Protein AF-A0A4P2R5G2-F1 (afdb_monomer)

Organism: Sorangium cellulosum (NCBI:txid56)

Solvent-accessible 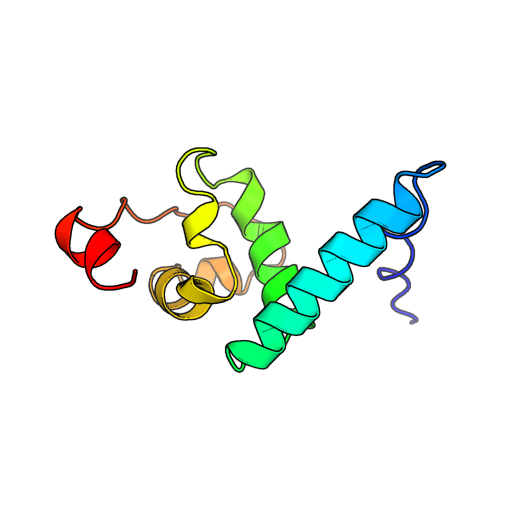surface area (backbone atoms only — not comparable to full-atom values): 6337 Å² total; per-residue (Å²): 134,86,85,81,74,78,60,76,82,75,70,79,59,84,76,48,52,61,55,52,49,51,50,49,51,52,50,44,52,41,14,55,77,57,75,42,60,51,67,63,50,48,56,52,46,67,66,47,52,85,69,51,60,78,97,51,52,70,49,66,35,54,88,36,27,70,67,45,60,72,60,43,58,69,73,59,67,70,46,98,71,75,78,71,75,75,66,79,82,75,56,75,64,76,63,56,80,73,118

InterPro domains:
  IPR039552 Transposase IS66, C-terminal [PF13817] (26-62)

Foldseek 3Di:
DDDPPPVPVQDDDDPVNVVVVVVLVVQVVLLVVLVHDSVVLVLQCVQCVVVDDPVCCVCSRNLNPVVQVVPWDPVCSPDSHDDTDHDDDDPPVVVPVRD

Radius of gyration: 15.11 Å; Cα contacts (8 Å, |Δi|>4): 54; chains: 1; bounding box: 32×30×49 Å

pLDDT: mean 81.28, std 18.64, range [35.38, 96.19]

Sequence (99 aa):
MENNASEAWLFFGSDDHASAAANLFSLVASCKLHHLDPEAYLADVIRVMPYWPRGRYLELAPRYWARTRARLVAEEMKLPLGPITVPPPLPAEEQRATS

Secondary structure (DSSP, 8-state):
-----SSTTS-S-TTHHHHHHHHHHHHHHHHHHTT--HHHHHHHHHHHGGGS-GGGGGGGSHHHHHHHHTTS-HHHHHSSS----PPPPPPHHHHHTT-

Structure (mmCIF, N/CA/C/O backbone):
data_AF-A0A4P2R5G2-F1
#
_entry.id   AF-A0A4P2R5G2-F1
#
loop_
_atom_site.group_PDB
_atom_site.id
_atom_site.type_symbol
_atom_site.label_atom_id
_atom_site.label_alt_id
_atom_site.label_comp_id
_atom_site.label_asym_id
_atom_site.label_entity_id
_atom_site.label_seq_id
_atom_site.pdbx_PDB_ins_code
_atom_site.Cartn_x
_atom_site.Cartn_y
_atom_site.Cartn_z
_atom_site.occupancy
_atom_site.B_iso_or_equiv
_atom_site.auth_seq_id
_atom_site.auth_comp_id
_atom_site.auth_asym_id
_atom_site.auth_atom_id
_atom_site.pdbx_PDB_model_num
ATOM 1 N N . MET A 1 1 ? -5.752 -2.042 -28.660 1.00 36.25 1 MET A N 1
ATOM 2 C CA . MET A 1 1 ? -5.874 -0.645 -28.206 1.00 36.25 1 MET A CA 1
ATOM 3 C C . MET A 1 1 ? -4.955 -0.514 -27.015 1.00 36.25 1 MET A C 1
ATOM 5 O O . MET A 1 1 ? -5.174 -1.192 -26.023 1.00 36.25 1 MET A O 1
ATOM 9 N N . GLU A 1 2 ? -3.852 0.193 -27.232 1.00 39.38 2 GLU A N 1
ATOM 10 C CA . GLU A 1 2 ? -2.716 0.366 -26.326 1.00 39.38 2 GLU A CA 1
ATOM 11 C C . GLU A 1 2 ? -3.115 0.967 -24.972 1.00 39.38 2 GLU A C 1
ATOM 13 O O . GLU A 1 2 ? -3.833 1.964 -24.901 1.00 39.38 2 GLU A O 1
ATOM 18 N N . ASN A 1 3 ? -2.621 0.347 -23.899 1.00 41.75 3 ASN A N 1
ATOM 19 C CA . ASN A 1 3 ? -2.732 0.839 -22.531 1.00 41.75 3 ASN A CA 1
ATOM 20 C C . ASN A 1 3 ? -1.566 1.798 -22.247 1.00 41.75 3 ASN A C 1
ATOM 22 O O . ASN A 1 3 ? -0.518 1.368 -21.776 1.00 41.75 3 ASN A O 1
ATOM 26 N N . ASN A 1 4 ? -1.757 3.098 -22.482 1.00 41.62 4 ASN A N 1
ATOM 27 C CA . ASN A 1 4 ? -0.749 4.131 -22.190 1.00 41.62 4 ASN A CA 1
ATOM 28 C C . ASN A 1 4 ? -0.995 4.809 -20.828 1.00 41.62 4 ASN A C 1
ATOM 30 O O . ASN A 1 4 ? -0.969 6.032 -20.718 1.00 41.62 4 ASN A O 1
ATOM 34 N N . ALA A 1 5 ? -1.266 4.025 -19.780 1.00 44.78 5 ALA A N 1
ATOM 35 C CA . ALA A 1 5 ? -1.518 4.552 -18.430 1.00 44.78 5 ALA A CA 1
ATOM 36 C C . ALA A 1 5 ? -0.273 4.564 -17.514 1.00 44.78 5 ALA A C 1
ATOM 38 O O . ALA A 1 5 ? -0.335 5.096 -16.407 1.00 44.78 5 ALA A O 1
ATOM 39 N N . SER A 1 6 ? 0.862 4.015 -17.960 1.00 50.47 6 SER A N 1
ATOM 40 C CA . SER A 1 6 ? 2.112 3.926 -17.184 1.00 50.47 6 SER A CA 1
ATOM 41 C C . SER A 1 6 ? 2.968 5.199 -17.216 1.00 50.47 6 SER A C 1
ATOM 43 O O . SER A 1 6 ? 3.842 5.373 -16.374 1.00 50.47 6 SER A O 1
ATOM 45 N N . GLU A 1 7 ? 2.707 6.105 -18.157 1.00 42.84 7 GLU A N 1
ATOM 46 C CA . GLU A 1 7 ? 3.566 7.269 -18.424 1.00 42.84 7 GLU A CA 1
ATOM 47 C C . GLU A 1 7 ? 3.200 8.493 -17.563 1.00 42.84 7 GLU A C 1
ATOM 49 O O . GLU A 1 7 ? 4.032 9.364 -17.317 1.00 42.84 7 GLU A O 1
ATOM 54 N N . ALA A 1 8 ? 1.961 8.565 -17.059 1.00 42.94 8 ALA A N 1
ATOM 55 C CA . ALA A 1 8 ? 1.451 9.759 -16.377 1.00 42.94 8 ALA A CA 1
ATOM 56 C C . ALA A 1 8 ? 2.116 10.027 -15.013 1.00 42.94 8 ALA A C 1
ATOM 58 O O . ALA A 1 8 ? 2.175 11.171 -14.568 1.00 42.94 8 ALA A O 1
ATOM 59 N N . TRP A 1 9 ? 2.638 8.989 -14.354 1.00 47.69 9 TRP A N 1
ATOM 60 C CA . TRP A 1 9 ? 3.248 9.094 -13.023 1.00 47.69 9 TRP A CA 1
ATOM 61 C C . TRP A 1 9 ? 4.727 9.494 -13.072 1.00 47.69 9 TRP A C 1
ATOM 63 O O . TRP A 1 9 ? 5.283 9.894 -12.052 1.00 47.69 9 TRP A O 1
ATOM 73 N N . LEU A 1 10 ? 5.366 9.396 -14.244 1.00 52.97 10 LEU A N 1
ATOM 74 C CA . LEU A 1 10 ? 6.803 9.623 -14.410 1.00 52.97 10 LEU A CA 1
ATOM 75 C C . LEU A 1 10 ? 7.168 11.086 -14.722 1.00 52.97 10 LEU A C 1
ATOM 77 O O . LEU A 1 10 ? 8.350 11.414 -14.732 1.00 52.97 10 LEU A O 1
ATOM 81 N N . PHE A 1 11 ? 6.185 11.953 -15.005 1.00 43.91 11 PHE A N 1
ATOM 82 C CA . PHE A 1 11 ? 6.418 13.197 -15.756 1.00 43.91 11 PHE A CA 1
ATOM 83 C C . PHE A 1 11 ? 6.250 14.523 -14.988 1.00 43.91 11 PHE A C 1
ATOM 85 O O . PHE A 1 11 ? 6.245 15.584 -15.615 1.00 43.91 11 PHE A O 1
ATOM 92 N N . PHE A 1 12 ? 6.123 14.525 -13.656 1.00 41.44 12 PHE A N 1
ATOM 93 C CA . PHE A 1 12 ? 5.915 15.771 -12.898 1.00 41.44 12 PHE A CA 1
ATOM 94 C C . PHE A 1 12 ? 7.146 16.221 -12.072 1.00 41.44 12 PHE A C 1
ATOM 96 O O . PHE A 1 12 ? 7.226 15.942 -10.884 1.00 41.44 12 PHE A O 1
ATOM 103 N N . GLY A 1 13 ? 8.045 16.995 -12.707 1.00 35.38 13 GLY A N 1
ATOM 104 C CA . GLY A 1 13 ? 8.880 18.064 -12.102 1.00 35.38 13 GLY A CA 1
ATOM 105 C C . GLY A 1 13 ? 10.244 17.735 -11.441 1.00 35.38 13 GLY A C 1
ATOM 106 O O . GLY A 1 13 ? 10.324 16.963 -10.507 1.00 35.38 13 GLY A O 1
ATOM 107 N N . SER A 1 14 ? 11.327 18.354 -11.949 1.00 49.47 14 SER A N 1
ATOM 108 C CA . SER A 1 14 ? 12.715 18.553 -11.433 1.00 49.47 14 SER A CA 1
ATOM 109 C C . SER A 1 14 ? 13.117 18.046 -10.023 1.00 49.47 14 SER A C 1
ATOM 111 O O . SER A 1 14 ? 12.452 18.395 -9.062 1.00 49.47 14 SER A O 1
ATOM 113 N N . ASP A 1 15 ? 14.274 17.358 -9.895 1.00 56.62 15 ASP A N 1
ATOM 114 C CA . ASP A 1 15 ? 14.913 16.759 -8.678 1.00 56.62 15 ASP A CA 1
ATOM 115 C C . ASP A 1 15 ? 14.050 15.781 -7.850 1.00 56.62 15 ASP A C 1
ATOM 117 O O . ASP A 1 15 ? 14.516 14.713 -7.435 1.00 56.62 15 ASP A O 1
ATOM 121 N N . ASP A 1 16 ? 12.760 16.067 -7.718 1.00 59.00 16 ASP A N 1
ATOM 122 C CA . ASP A 1 16 ? 11.735 15.175 -7.198 1.00 59.00 16 ASP A CA 1
ATOM 123 C C . ASP A 1 16 ? 11.635 13.888 -8.018 1.00 59.00 16 ASP A C 1
ATOM 125 O O . ASP A 1 16 ? 11.352 12.846 -7.442 1.00 59.00 16 ASP A O 1
ATOM 129 N N . HIS A 1 17 ? 11.952 13.886 -9.318 1.00 64.12 17 HIS A N 1
ATOM 130 C CA . HIS A 1 17 ? 11.957 12.652 -10.118 1.00 64.12 17 HIS A CA 1
ATOM 131 C C . HIS A 1 17 ? 12.931 11.597 -9.586 1.00 64.12 17 HIS A C 1
ATOM 133 O O . HIS A 1 17 ? 12.589 10.417 -9.553 1.00 64.12 17 HIS A O 1
ATOM 139 N N . ALA A 1 18 ? 14.136 11.997 -9.161 1.00 71.12 18 ALA A N 1
ATOM 140 C CA . ALA A 1 18 ? 15.123 11.055 -8.640 1.00 71.12 18 ALA A CA 1
ATOM 141 C C . ALA A 1 18 ? 14.670 10.497 -7.285 1.00 71.12 18 ALA A C 1
ATOM 143 O O . ALA A 1 18 ? 14.752 9.292 -7.051 1.00 71.12 18 ALA A O 1
ATOM 144 N N . SER A 1 19 ? 14.118 11.359 -6.428 1.00 77.12 19 SER A N 1
ATOM 145 C CA . SER A 1 19 ? 13.581 10.977 -5.119 1.00 77.12 19 SER A CA 1
ATOM 146 C C . SER A 1 19 ? 12.318 10.119 -5.239 1.00 77.12 19 SER A C 1
ATOM 148 O O . SER A 1 19 ? 12.196 9.096 -4.571 1.00 77.12 19 SER A O 1
ATOM 150 N N . ALA A 1 20 ? 11.392 10.476 -6.127 1.00 76.31 20 ALA A N 1
ATOM 151 C CA . ALA A 1 20 ? 10.179 9.722 -6.417 1.00 76.31 20 ALA A CA 1
ATOM 152 C C . ALA A 1 20 ? 10.507 8.362 -7.040 1.00 76.31 20 ALA A C 1
ATOM 154 O O . ALA A 1 20 ? 9.959 7.348 -6.606 1.00 76.31 20 ALA A O 1
ATOM 155 N N . ALA A 1 21 ? 11.453 8.313 -7.982 1.00 80.31 21 ALA A N 1
ATOM 156 C CA . ALA A 1 21 ? 11.952 7.060 -8.530 1.00 80.31 21 ALA A CA 1
ATOM 157 C C . ALA A 1 21 ? 12.614 6.207 -7.440 1.00 80.31 21 ALA A C 1
ATOM 159 O O . ALA A 1 21 ? 12.287 5.032 -7.318 1.00 80.31 21 ALA A O 1
ATOM 160 N N . ALA A 1 22 ? 13.477 6.779 -6.594 1.00 85.44 22 ALA A N 1
ATOM 161 C CA . ALA A 1 22 ? 14.107 6.062 -5.484 1.00 85.44 22 ALA A CA 1
ATOM 162 C C . ALA A 1 22 ? 13.080 5.524 -4.474 1.00 85.44 22 ALA A C 1
ATOM 164 O O . ALA A 1 22 ? 13.201 4.385 -4.015 1.00 85.44 22 ALA A O 1
ATOM 165 N N . ASN A 1 23 ? 12.035 6.296 -4.171 1.00 84.56 23 ASN A N 1
ATOM 166 C CA . ASN A 1 23 ? 10.927 5.869 -3.319 1.00 84.56 23 ASN A CA 1
ATOM 167 C C . ASN A 1 23 ? 10.138 4.723 -3.961 1.00 84.56 23 ASN A C 1
ATOM 169 O O . ASN A 1 23 ? 9.843 3.730 -3.295 1.00 84.56 23 ASN A O 1
ATOM 173 N N . LEU A 1 24 ? 9.845 4.817 -5.260 1.00 86.25 24 LEU A N 1
ATOM 174 C CA . LEU A 1 24 ? 9.162 3.764 -6.005 1.00 86.25 24 LEU A CA 1
ATOM 175 C C . LEU A 1 24 ? 10.009 2.489 -6.073 1.00 86.25 24 LEU A C 1
ATOM 177 O O . LEU A 1 24 ? 9.505 1.407 -5.788 1.00 86.25 24 LEU A O 1
ATOM 181 N N . PHE A 1 25 ? 11.304 2.598 -6.370 1.00 88.44 25 PHE A N 1
ATOM 182 C CA . PHE A 1 25 ? 12.222 1.460 -6.358 1.00 88.44 25 PHE A CA 1
ATOM 183 C C . PHE A 1 25 ? 12.317 0.826 -4.972 1.00 88.44 25 PHE A C 1
ATOM 185 O O . PHE A 1 25 ? 12.306 -0.400 -4.861 1.00 88.44 25 PHE A O 1
ATOM 192 N N . SER A 1 26 ? 12.339 1.639 -3.915 1.00 90.62 26 SER A N 1
ATOM 193 C CA . SER A 1 26 ? 12.327 1.161 -2.529 1.00 90.62 26 SER A CA 1
ATOM 194 C C . SER A 1 26 ? 11.025 0.423 -2.192 1.00 90.62 26 SER A C 1
ATOM 196 O O . SER A 1 26 ? 11.058 -0.629 -1.548 1.00 90.62 26 SER A O 1
ATOM 198 N N . LEU A 1 27 ? 9.877 0.912 -2.674 1.00 90.94 27 LEU A N 1
ATOM 199 C CA . LEU A 1 27 ? 8.582 0.236 -2.546 1.00 90.94 27 LEU A CA 1
ATOM 200 C C . LEU A 1 27 ? 8.546 -1.081 -3.324 1.00 90.94 27 LEU A C 1
ATOM 202 O O . LEU A 1 27 ? 8.119 -2.091 -2.772 1.00 90.94 27 LEU A O 1
ATOM 206 N N . VAL A 1 28 ? 9.034 -1.105 -4.565 1.00 92.06 28 VAL A N 1
ATOM 207 C CA . VAL A 1 28 ? 9.122 -2.323 -5.386 1.00 92.06 28 VAL A CA 1
ATOM 208 C C . VAL A 1 28 ? 10.040 -3.355 -4.729 1.00 92.06 28 VAL A C 1
ATOM 210 O O . VAL A 1 28 ? 9.686 -4.531 -4.649 1.00 92.06 28 VAL A O 1
ATOM 213 N N . ALA A 1 29 ? 11.198 -2.934 -4.216 1.00 92.88 29 ALA A N 1
ATOM 214 C CA . ALA A 1 29 ? 12.101 -3.804 -3.468 1.00 92.88 29 ALA A CA 1
ATOM 215 C C . ALA A 1 29 ? 11.426 -4.361 -2.204 1.00 92.88 29 ALA A C 1
ATOM 217 O O . ALA A 1 29 ? 11.513 -5.559 -1.938 1.00 92.88 29 ALA A O 1
ATOM 218 N N . SER A 1 30 ? 10.681 -3.523 -1.478 1.00 93.06 30 SER A N 1
ATOM 219 C CA . SER A 1 30 ? 9.898 -3.943 -0.311 1.00 93.06 30 SER A CA 1
ATOM 220 C C . SER A 1 30 ? 8.789 -4.934 -0.685 1.00 93.06 30 SER A C 1
ATOM 222 O O . SER A 1 30 ? 8.591 -5.920 0.017 1.00 93.06 30 SER A O 1
ATOM 224 N N . CYS A 1 31 ? 8.099 -4.737 -1.813 1.00 94.81 31 CYS A N 1
ATOM 225 C CA . CYS A 1 31 ? 7.104 -5.688 -2.322 1.00 94.81 31 CYS A CA 1
ATOM 226 C C . CYS A 1 31 ? 7.737 -7.055 -2.584 1.00 94.81 31 CYS A C 1
ATOM 228 O O . CYS A 1 31 ? 7.231 -8.066 -2.104 1.00 94.81 31 CYS A O 1
ATOM 230 N N . LYS A 1 32 ? 8.890 -7.080 -3.263 1.00 92.56 32 LYS A N 1
ATOM 231 C CA . LYS A 1 32 ? 9.637 -8.317 -3.534 1.00 92.56 32 LYS A CA 1
ATOM 232 C C . LYS A 1 32 ? 10.069 -9.022 -2.249 1.00 92.56 32 LYS A C 1
ATOM 234 O O . LYS A 1 32 ? 9.918 -10.236 -2.154 1.00 92.56 32 LYS A O 1
ATOM 239 N N . LEU A 1 33 ? 10.553 -8.271 -1.256 1.00 96.19 33 LEU A N 1
ATOM 240 C CA . LEU A 1 33 ? 10.934 -8.807 0.056 1.00 96.19 33 LEU A CA 1
ATOM 241 C C . LEU A 1 33 ? 9.753 -9.473 0.781 1.00 96.19 33 LEU A C 1
ATOM 243 O O . LEU A 1 33 ? 9.945 -10.448 1.499 1.00 96.19 33 LEU A O 1
ATOM 247 N N . HIS A 1 34 ? 8.537 -8.965 0.576 1.00 94.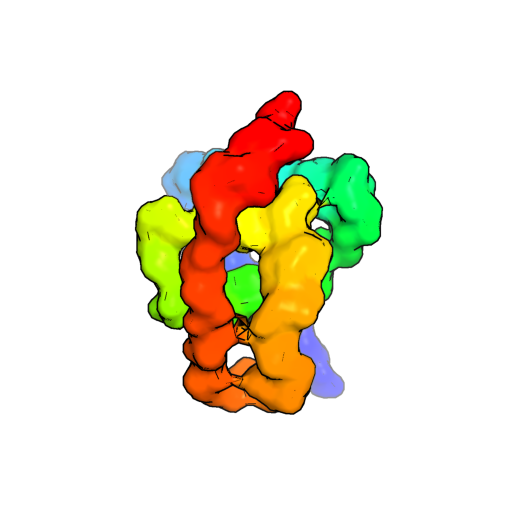56 34 HIS A N 1
ATOM 248 C CA . HIS A 1 34 ? 7.307 -9.488 1.175 1.00 94.56 34 HIS A CA 1
ATOM 249 C C . HIS A 1 34 ? 6.496 -10.395 0.238 1.00 94.56 34 HIS A C 1
ATOM 251 O O . HIS A 1 34 ? 5.340 -10.691 0.533 1.00 94.56 34 HIS A O 1
ATOM 257 N N . HIS A 1 35 ? 7.093 -10.859 -0.866 1.00 95.31 35 HIS A N 1
ATOM 258 C CA . HIS A 1 35 ? 6.458 -11.752 -1.843 1.00 95.31 35 HIS A CA 1
ATOM 259 C C . HIS A 1 35 ? 5.151 -11.204 -2.443 1.00 95.31 35 HIS A C 1
ATOM 261 O O . HIS A 1 35 ? 4.233 -11.960 -2.759 1.00 95.31 35 HIS A O 1
ATOM 267 N N . LEU A 1 36 ? 5.064 -9.884 -2.602 1.00 94.62 36 LEU A N 1
ATOM 268 C CA . LEU A 1 36 ? 3.949 -9.208 -3.253 1.00 94.62 36 LEU A CA 1
ATOM 269 C C . LEU A 1 36 ? 4.266 -8.943 -4.720 1.00 94.62 36 LEU A C 1
ATOM 271 O O . LEU A 1 36 ? 5.391 -8.566 -5.060 1.00 94.62 36 LEU A O 1
ATOM 275 N N . ASP A 1 37 ? 3.244 -9.056 -5.564 1.00 95.81 37 ASP A N 1
ATOM 276 C CA . ASP A 1 3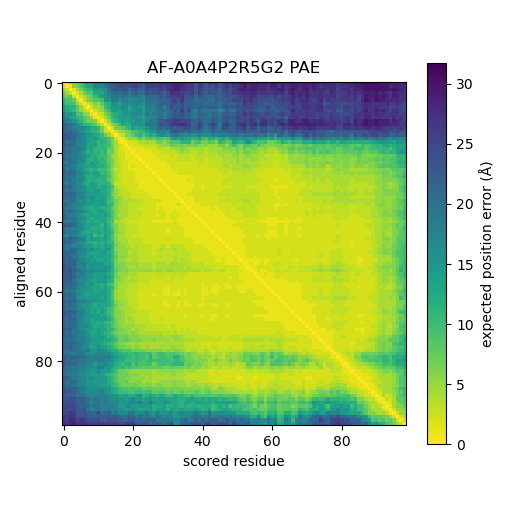7 ? 3.293 -8.504 -6.911 1.00 95.81 37 ASP A CA 1
ATOM 277 C C . ASP A 1 37 ? 3.264 -6.961 -6.833 1.00 95.81 37 ASP A C 1
ATOM 279 O O . ASP A 1 37 ? 2.294 -6.405 -6.305 1.00 95.81 37 ASP A O 1
ATOM 283 N N . PRO A 1 38 ? 4.317 -6.249 -7.286 1.00 92.69 38 PRO A N 1
ATOM 284 C CA . PRO A 1 38 ? 4.406 -4.800 -7.111 1.00 92.69 38 PRO A CA 1
ATOM 285 C C . PRO A 1 38 ? 3.326 -4.023 -7.868 1.00 92.69 38 PRO A C 1
ATOM 287 O O . PRO A 1 38 ? 2.884 -2.982 -7.385 1.00 92.69 38 PRO A O 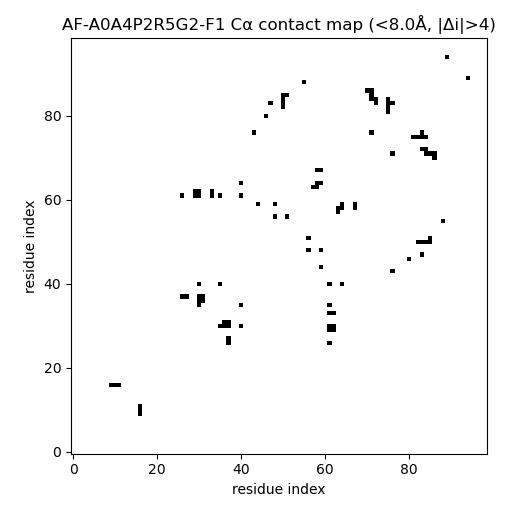1
ATOM 290 N N . GLU A 1 39 ? 2.907 -4.514 -9.037 1.00 92.81 39 GLU A N 1
ATOM 291 C CA . GLU A 1 39 ? 1.903 -3.854 -9.873 1.00 92.81 39 GLU A CA 1
ATOM 292 C C . GLU A 1 39 ? 0.519 -3.947 -9.224 1.00 92.81 39 GLU A C 1
ATOM 294 O O . GLU A 1 39 ? -0.125 -2.921 -8.994 1.00 92.81 39 GLU A O 1
ATOM 299 N N . ALA A 1 40 ? 0.101 -5.152 -8.829 1.00 93.31 40 ALA A N 1
ATOM 300 C CA . ALA A 1 40 ? -1.155 -5.376 -8.124 1.00 93.31 40 ALA A CA 1
ATOM 301 C C . ALA A 1 40 ? -1.195 -4.644 -6.775 1.00 93.31 40 ALA A C 1
ATOM 303 O O . ALA A 1 40 ? -2.208 -4.034 -6.432 1.00 93.31 40 ALA A O 1
ATOM 304 N N . TYR A 1 41 ? -0.088 -4.657 -6.022 1.00 95.19 41 TYR A N 1
ATOM 305 C CA . TYR A 1 41 ? 0.035 -3.895 -4.779 1.00 95.19 41 TYR A CA 1
ATOM 306 C C . TYR A 1 41 ? -0.180 -2.398 -5.014 1.00 95.19 41 TYR A C 1
ATOM 308 O O . TYR A 1 41 ? -0.977 -1.776 -4.315 1.00 95.19 41 TYR A O 1
ATOM 316 N N . LEU A 1 42 ? 0.512 -1.812 -5.994 1.00 94.44 42 LEU A N 1
ATOM 317 C CA . LEU A 1 42 ? 0.435 -0.378 -6.244 1.00 94.44 42 LEU A CA 1
ATOM 318 C C . LEU A 1 42 ? -0.960 0.030 -6.732 1.00 94.44 42 LEU A C 1
ATOM 320 O O . LEU A 1 42 ? -1.497 1.029 -6.254 1.00 94.44 42 LEU A O 1
ATOM 324 N N . ALA A 1 43 ? -1.564 -0.760 -7.624 1.00 92.62 43 ALA A N 1
ATOM 325 C CA . ALA A 1 43 ? -2.925 -0.539 -8.104 1.00 92.62 43 ALA A CA 1
ATOM 326 C C . ALA A 1 43 ? -3.941 -0.544 -6.951 1.00 92.62 43 ALA A C 1
ATOM 328 O O . ALA A 1 43 ? -4.746 0.384 -6.822 1.00 92.62 43 ALA A O 1
ATOM 329 N N . ASP A 1 44 ? -3.863 -1.543 -6.068 1.00 94.50 44 ASP A N 1
ATOM 330 C CA . ASP A 1 44 ? -4.737 -1.620 -4.902 1.00 94.50 44 ASP A CA 1
ATOM 331 C C . ASP A 1 44 ? -4.475 -0.461 -3.922 1.00 94.50 44 ASP A C 1
ATOM 333 O O . ASP A 1 44 ? -5.422 0.151 -3.426 1.00 94.50 44 ASP A O 1
ATOM 337 N N . VAL A 1 45 ? -3.211 -0.113 -3.655 1.00 94.00 45 VAL A N 1
ATOM 338 C CA . VAL A 1 45 ? -2.859 0.973 -2.727 1.00 94.00 45 VAL A CA 1
ATOM 339 C C . VAL A 1 45 ? -3.340 2.330 -3.232 1.00 94.00 45 VAL A C 1
ATOM 341 O O . VAL A 1 45 ? -3.944 3.073 -2.459 1.00 94.00 45 VAL A O 1
ATOM 344 N N . ILE A 1 46 ? -3.138 2.654 -4.513 1.00 92.69 46 ILE A N 1
ATOM 345 C CA . ILE A 1 46 ? -3.627 3.906 -5.120 1.00 92.69 46 ILE A CA 1
ATOM 346 C C . ILE A 1 46 ? -5.147 4.018 -4.974 1.00 92.69 46 ILE A C 1
ATOM 348 O O . ILE A 1 46 ? -5.668 5.099 -4.702 1.00 92.69 46 ILE A O 1
ATOM 352 N N . ARG A 1 47 ? -5.860 2.897 -5.106 1.00 92.00 47 ARG A N 1
ATOM 353 C CA . ARG A 1 47 ? -7.313 2.847 -4.961 1.00 92.00 47 ARG A CA 1
ATOM 354 C C . ARG A 1 47 ? -7.776 3.101 -3.525 1.00 92.00 47 ARG A C 1
ATOM 356 O O . ARG A 1 47 ? -8.750 3.823 -3.320 1.00 92.00 47 ARG A O 1
ATOM 363 N N . VAL A 1 48 ? -7.126 2.493 -2.531 1.00 94.44 48 VAL A N 1
ATOM 364 C CA . VAL A 1 48 ? -7.575 2.571 -1.126 1.00 94.44 48 VAL A CA 1
ATOM 365 C C . VAL A 1 48 ? -7.053 3.805 -0.392 1.00 94.44 48 VAL A C 1
ATOM 367 O O . VAL A 1 48 ? -7.709 4.276 0.537 1.00 94.44 48 VAL A O 1
ATOM 370 N N . MET A 1 49 ? -5.901 4.349 -0.803 1.00 93.62 49 MET A N 1
ATOM 371 C CA . MET A 1 49 ? -5.229 5.470 -0.133 1.00 93.62 49 MET A CA 1
ATOM 372 C C . MET A 1 49 ? -6.148 6.684 0.107 1.00 93.62 49 MET A C 1
ATOM 374 O O . MET A 1 49 ? -6.129 7.186 1.231 1.00 93.62 49 MET A O 1
ATOM 378 N N . PRO A 1 50 ? -6.985 7.146 -0.848 1.00 92.25 50 PRO A N 1
ATOM 379 C CA . PRO A 1 50 ? -7.841 8.320 -0.644 1.00 92.25 50 PRO A CA 1
ATOM 380 C C . PRO A 1 50 ? -8.874 8.156 0.477 1.00 92.25 50 PRO A C 1
ATOM 382 O O . PRO A 1 50 ? -9.320 9.147 1.052 1.00 92.25 50 PRO A O 1
ATOM 385 N N . TYR A 1 51 ? -9.253 6.914 0.788 1.00 93.50 51 TYR A N 1
ATOM 386 C CA . TYR A 1 51 ? -10.236 6.586 1.821 1.00 93.50 51 TYR A CA 1
ATOM 387 C C . TYR A 1 51 ? -9.582 6.298 3.177 1.00 93.50 51 TYR A C 1
ATOM 389 O O . TYR A 1 51 ? -10.253 6.327 4.209 1.00 93.50 51 TYR A O 1
ATOM 397 N N . TRP A 1 52 ? -8.277 6.014 3.198 1.00 94.62 52 TRP A N 1
ATOM 398 C CA . TRP A 1 52 ? -7.583 5.587 4.407 1.00 94.62 52 TRP A CA 1
ATOM 399 C C . TRP A 1 52 ? -7.242 6.773 5.325 1.00 94.62 52 TRP A C 1
ATOM 401 O O . TRP A 1 52 ? -6.781 7.815 4.861 1.00 94.62 52 TRP A O 1
ATOM 411 N N . PRO A 1 53 ? -7.387 6.645 6.656 1.00 94.62 53 PRO A N 1
ATOM 412 C CA . PRO A 1 53 ? -6.935 7.681 7.580 1.00 94.62 53 PRO A CA 1
ATOM 413 C C . PRO A 1 53 ? -5.409 7.848 7.541 1.00 94.62 53 PRO A C 1
ATOM 415 O O . PRO A 1 53 ? -4.680 6.865 7.679 1.00 94.62 53 PRO A O 1
ATOM 418 N N . ARG A 1 54 ? -4.910 9.093 7.457 1.00 91.44 54 ARG A N 1
ATOM 419 C CA . ARG A 1 54 ? -3.460 9.402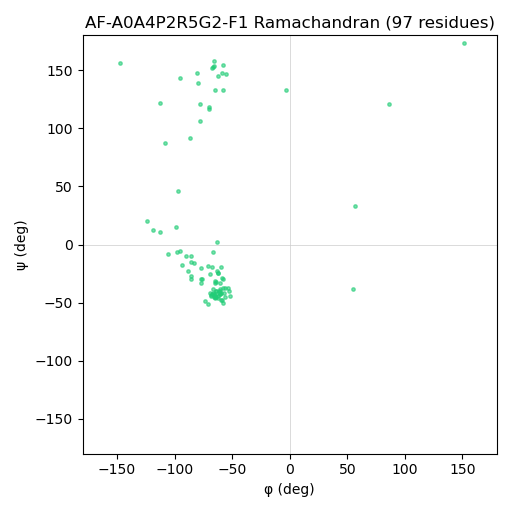 7.394 1.00 91.44 54 ARG A CA 1
ATOM 420 C C . ARG A 1 54 ? -2.639 8.758 8.515 1.00 91.44 54 ARG A C 1
ATOM 422 O O . ARG A 1 54 ? -1.563 8.228 8.264 1.00 91.44 54 ARG A O 1
ATOM 429 N N . GLY A 1 55 ? -3.172 8.730 9.739 1.00 91.81 55 GLY A N 1
ATOM 430 C CA . GLY A 1 55 ? -2.518 8.088 10.890 1.00 91.81 55 GLY A CA 1
ATOM 431 C C . GLY A 1 55 ? -2.389 6.560 10.789 1.00 91.81 55 GLY A C 1
ATOM 432 O O . GLY A 1 55 ? -1.755 5.948 11.639 1.00 91.81 55 GLY A O 1
ATOM 433 N N . ARG A 1 56 ? -2.987 5.939 9.764 1.00 93.31 56 ARG A N 1
ATOM 434 C CA . ARG A 1 56 ? -3.007 4.488 9.528 1.00 93.31 56 ARG A CA 1
ATOM 435 C C . ARG A 1 56 ? -2.345 4.085 8.208 1.00 93.31 56 ARG A C 1
ATOM 437 O O . ARG A 1 56 ? -2.474 2.938 7.799 1.00 93.31 56 ARG A O 1
ATOM 444 N N . TYR A 1 57 ? -1.608 4.979 7.544 1.00 93.38 57 TYR A N 1
ATOM 445 C CA . TYR A 1 57 ? -0.946 4.672 6.265 1.00 93.38 57 TYR A CA 1
ATOM 446 C C . TYR A 1 57 ? 0.098 3.562 6.362 1.00 93.38 57 TYR A C 1
ATOM 448 O O . TYR A 1 57 ? 0.332 2.862 5.382 1.00 93.38 57 TYR A O 1
ATOM 456 N N . LEU A 1 58 ? 0.677 3.341 7.546 1.00 92.44 58 LEU A N 1
ATOM 457 C CA . LEU A 1 58 ? 1.561 2.199 7.762 1.00 92.44 58 LEU A CA 1
ATOM 458 C C . LEU A 1 58 ? 0.858 0.868 7.475 1.00 92.44 58 LEU A C 1
ATOM 460 O O . LEU A 1 58 ? 1.512 -0.045 6.998 1.00 92.44 58 LEU A O 1
ATOM 464 N N . GLU A 1 59 ? -0.460 0.757 7.664 1.00 94.38 59 GLU A N 1
ATOM 465 C CA . GLU A 1 59 ? -1.212 -0.458 7.314 1.00 94.38 59 GLU A CA 1
ATOM 466 C C . GLU A 1 59 ? -1.178 -0.764 5.809 1.00 94.38 59 GLU A C 1
ATOM 468 O O . GLU A 1 59 ? -1.357 -1.916 5.417 1.00 94.38 59 GLU A O 1
ATOM 473 N N . LEU A 1 60 ? -0.931 0.244 4.969 1.00 95.12 60 LEU A N 1
ATOM 474 C CA . LEU A 1 60 ? -0.829 0.095 3.521 1.00 95.12 60 LEU A CA 1
ATOM 475 C C . LEU A 1 60 ? 0.576 -0.308 3.065 1.00 95.12 60 LEU A C 1
ATOM 477 O O . LEU A 1 60 ? 0.731 -0.643 1.902 1.00 95.12 60 LEU A O 1
ATOM 481 N N . ALA A 1 61 ? 1.591 -0.291 3.937 1.00 94.81 61 ALA A N 1
ATOM 482 C CA . ALA A 1 61 ? 2.962 -0.620 3.551 1.00 94.81 61 ALA A CA 1
ATOM 483 C C . ALA A 1 61 ? 3.109 -2.103 3.143 1.00 94.81 61 ALA A C 1
ATOM 485 O O . ALA A 1 61 ? 2.402 -2.954 3.695 1.00 94.81 61 ALA A O 1
ATOM 486 N N . PRO A 1 62 ? 4.083 -2.460 2.277 1.00 95.31 62 PRO A N 1
ATOM 487 C CA . PRO A 1 62 ? 4.225 -3.823 1.751 1.00 95.31 62 PRO A CA 1
ATOM 488 C C . PRO A 1 62 ? 4.298 -4.901 2.841 1.00 95.31 62 PRO A C 1
ATOM 490 O O . PRO A 1 62 ? 3.679 -5.953 2.720 1.00 95.31 62 PRO A O 1
ATOM 493 N N . ARG A 1 63 ? 4.964 -4.606 3.966 1.00 94.44 63 ARG A N 1
ATOM 494 C CA . ARG A 1 63 ? 5.061 -5.511 5.126 1.00 94.44 63 ARG A CA 1
ATOM 495 C C . ARG A 1 63 ? 3.703 -5.936 5.686 1.00 94.44 63 ARG A C 1
ATOM 497 O O . ARG A 1 63 ? 3.554 -7.069 6.132 1.00 94.44 63 ARG A O 1
ATOM 504 N N . TYR A 1 64 ? 2.730 -5.029 5.703 1.00 94.12 64 TYR A N 1
ATOM 505 C CA . TYR A 1 64 ? 1.424 -5.244 6.333 1.00 94.12 64 TYR A CA 1
ATOM 506 C C . TYR A 1 64 ? 0.306 -5.475 5.319 1.00 94.12 64 TYR A C 1
ATOM 508 O O . TYR A 1 64 ? -0.802 -5.858 5.701 1.00 94.12 64 TYR A O 1
ATOM 516 N N . TRP A 1 65 ? 0.603 -5.287 4.033 1.00 95.00 65 TRP A N 1
ATOM 517 C CA . TRP A 1 65 ? -0.385 -5.274 2.972 1.00 95.00 65 TRP A CA 1
ATOM 518 C C . TRP A 1 65 ? -1.222 -6.546 2.905 1.00 95.00 65 TRP A C 1
ATOM 520 O O . TRP A 1 65 ? -2.440 -6.450 2.845 1.00 95.00 65 TRP A O 1
ATOM 530 N N . ALA A 1 66 ? -0.616 -7.732 2.995 1.00 93.56 66 ALA A N 1
ATOM 531 C CA . ALA A 1 66 ? -1.362 -8.992 2.943 1.00 93.56 66 ALA A CA 1
ATOM 532 C C . ALA A 1 66 ? -2.448 -9.070 4.034 1.00 93.56 66 ALA A C 1
ATOM 534 O O . ALA A 1 66 ? -3.589 -9.452 3.765 1.00 93.56 66 ALA A O 1
ATOM 535 N N . ARG A 1 67 ? -2.121 -8.626 5.256 1.00 93.44 67 ARG A N 1
ATOM 536 C CA . ARG A 1 67 ? -3.071 -8.565 6.375 1.00 93.44 67 ARG A CA 1
ATOM 537 C C . ARG A 1 67 ? -4.154 -7.519 6.131 1.00 93.44 67 ARG A C 1
ATOM 539 O O . ARG A 1 67 ? -5.322 -7.776 6.402 1.00 93.44 67 ARG A O 1
ATOM 546 N N . THR A 1 68 ? -3.783 -6.348 5.629 1.00 94.69 68 THR A N 1
ATOM 547 C CA . THR A 1 68 ? -4.735 -5.271 5.326 1.00 94.69 68 THR A CA 1
ATOM 548 C C . THR A 1 68 ? -5.691 -5.673 4.206 1.00 94.69 68 THR A C 1
ATOM 550 O O . THR A 1 68 ? -6.905 -5.545 4.353 1.00 94.69 68 THR A O 1
ATOM 553 N N . ARG A 1 69 ? -5.165 -6.257 3.128 1.00 94.69 69 ARG A N 1
ATOM 554 C CA . ARG A 1 69 ? -5.905 -6.708 1.950 1.00 94.69 69 ARG A CA 1
ATOM 555 C C . ARG A 1 69 ? -6.897 -7.826 2.253 1.00 94.69 69 ARG A C 1
ATOM 557 O O . ARG A 1 69 ? -7.958 -7.863 1.635 1.00 94.69 69 ARG A O 1
ATOM 564 N N . ALA A 1 70 ? -6.587 -8.692 3.219 1.00 94.38 70 ALA A N 1
ATOM 565 C CA . ALA A 1 70 ? -7.496 -9.736 3.695 1.00 94.38 70 ALA A CA 1
ATOM 566 C C . ALA A 1 70 ? -8.732 -9.186 4.434 1.00 94.38 70 ALA A C 1
ATOM 568 O O . ALA A 1 70 ? -9.729 -9.888 4.569 1.00 94.38 70 ALA A O 1
ATOM 569 N N . ARG A 1 71 ? -8.675 -7.939 4.917 1.00 94.81 71 ARG A N 1
ATOM 570 C CA . ARG A 1 71 ? -9.759 -7.283 5.670 1.00 94.81 71 ARG A CA 1
ATOM 571 C C . ARG A 1 71 ? -10.624 -6.370 4.801 1.00 94.81 71 ARG A C 1
ATOM 573 O O . ARG A 1 71 ? -11.605 -5.822 5.297 1.00 94.81 71 ARG A O 1
ATOM 580 N N . LEU A 1 72 ? -10.240 -6.173 3.541 1.00 94.69 72 LEU A N 1
ATOM 581 C CA . LEU A 1 72 ? -10.997 -5.388 2.573 1.00 94.69 72 LEU A CA 1
ATOM 582 C C . LEU A 1 72 ? -12.140 -6.214 1.982 1.00 94.69 72 LEU A C 1
ATOM 584 O O . LEU A 1 72 ? -12.015 -7.423 1.779 1.00 94.69 72 LEU A O 1
ATOM 588 N N . VAL A 1 73 ? -13.245 -5.546 1.655 1.00 94.25 73 VAL A N 1
ATOM 589 C CA . VAL A 1 73 ? -14.393 -6.183 1.008 1.00 94.25 73 VAL A CA 1
ATOM 590 C C . VAL A 1 73 ? -14.020 -6.550 -0.431 1.00 94.25 73 VAL A C 1
ATOM 592 O O . VAL A 1 73 ? -13.713 -5.685 -1.250 1.00 94.25 73 VAL A O 1
ATOM 595 N N . ALA A 1 74 ? -14.049 -7.844 -0.759 1.00 91.50 74 ALA A N 1
ATOM 596 C CA . ALA A 1 74 ? -13.594 -8.340 -2.060 1.00 91.50 74 ALA A CA 1
ATOM 597 C C . ALA A 1 74 ? -14.385 -7.753 -3.243 1.00 91.50 74 ALA A C 1
ATOM 599 O O . ALA A 1 74 ? -13.789 -7.433 -4.268 1.00 91.50 74 ALA A O 1
ATOM 600 N N . GLU A 1 75 ? -15.701 -7.576 -3.099 1.00 91.38 75 GLU A N 1
ATOM 601 C CA . GLU A 1 75 ? -16.548 -7.003 -4.154 1.00 91.38 75 GLU A CA 1
ATOM 602 C C . GLU A 1 75 ? -16.223 -5.530 -4.427 1.00 91.38 75 GLU A C 1
ATOM 604 O O . GLU A 1 75 ? -16.165 -5.117 -5.584 1.00 91.38 75 GLU A O 1
ATOM 609 N N . GLU A 1 76 ? -15.917 -4.752 -3.384 1.00 92.81 76 GLU A N 1
ATOM 610 C CA . GLU A 1 76 ? -15.511 -3.350 -3.532 1.00 92.81 76 GLU A CA 1
ATOM 611 C C . GLU A 1 76 ? -14.181 -3.228 -4.276 1.00 92.81 76 GLU A C 1
ATOM 613 O O . GLU A 1 76 ? -13.997 -2.271 -5.020 1.00 92.81 76 GLU A O 1
ATOM 618 N N . MET A 1 77 ? -13.278 -4.203 -4.132 1.00 91.62 77 MET A N 1
ATOM 619 C CA . MET A 1 77 ? -11.984 -4.227 -4.824 1.00 91.62 77 MET A CA 1
ATOM 620 C C . MET A 1 77 ? -12.082 -4.652 -6.298 1.00 91.62 77 MET A C 1
ATOM 622 O O . MET A 1 77 ? -11.183 -4.334 -7.070 1.00 91.62 77 MET A O 1
ATOM 626 N N . LYS A 1 78 ? -13.159 -5.338 -6.713 1.00 89.06 78 LYS A N 1
ATOM 627 C CA . LYS A 1 78 ? -13.359 -5.780 -8.111 1.00 89.06 78 LYS A CA 1
ATOM 628 C C . LYS A 1 78 ? -13.816 -4.666 -9.048 1.00 89.06 78 LYS A C 1
ATOM 630 O O . LYS A 1 78 ? -13.559 -4.730 -10.247 1.00 89.06 78 LYS A O 1
ATOM 635 N N . LEU A 1 79 ? -14.537 -3.673 -8.532 1.00 87.31 79 LEU A N 1
ATOM 636 C CA . LEU A 1 79 ? -15.001 -2.535 -9.335 1.00 87.31 79 LEU A CA 1
ATOM 637 C C . LEU A 1 79 ? -13.791 -1.718 -9.813 1.00 87.31 79 LEU A C 1
ATOM 639 O O . LEU A 1 79 ? -12.762 -1.805 -9.177 1.00 87.31 79 LEU A O 1
ATOM 643 N N . PRO A 1 80 ? -13.822 -0.906 -10.872 1.00 79.75 80 PRO A N 1
ATOM 644 C CA . PRO A 1 80 ? -12.694 -0.016 -11.184 1.00 79.75 80 PRO A CA 1
ATOM 645 C C . PRO A 1 80 ? -12.649 1.215 -10.262 1.00 79.75 80 PRO A C 1
ATOM 647 O O . PRO A 1 80 ? -11.582 1.746 -9.972 1.00 79.75 80 PRO A O 1
ATOM 650 N N . LEU A 1 81 ? -13.815 1.657 -9.788 1.00 81.50 81 LEU A N 1
ATOM 651 C CA . LEU A 1 81 ? -14.021 2.829 -8.939 1.00 81.50 81 LEU A CA 1
ATOM 652 C C . LEU A 1 81 ? -15.200 2.559 -7.995 1.00 81.50 81 LEU A C 1
ATOM 654 O O . LEU A 1 81 ? -16.072 1.749 -8.310 1.00 81.50 81 LEU A O 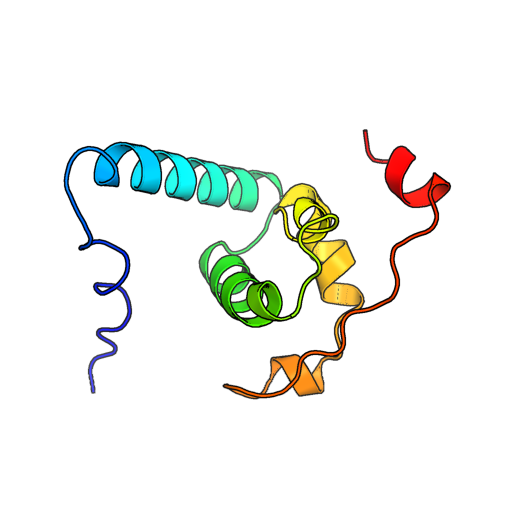1
ATOM 658 N N . GLY A 1 82 ? -15.245 3.252 -6.860 1.00 86.75 82 GLY A N 1
ATOM 659 C CA . GLY A 1 82 ? -16.327 3.133 -5.883 1.00 86.75 82 GLY A CA 1
ATOM 660 C C . GLY A 1 82 ? -15.865 3.429 -4.456 1.00 86.75 82 GLY A C 1
ATOM 661 O O . GLY A 1 82 ? -14.664 3.624 -4.239 1.00 86.75 82 GLY A O 1
ATOM 662 N N . PRO A 1 83 ? -16.802 3.483 -3.493 1.00 89.00 83 PRO A N 1
ATOM 663 C CA . PRO A 1 83 ? -16.459 3.639 -2.086 1.00 89.00 83 PRO A CA 1
ATOM 664 C C . PRO A 1 83 ? -15.632 2.445 -1.596 1.00 89.00 83 PRO A C 1
ATOM 666 O O . PRO A 1 83 ? -15.858 1.312 -2.020 1.00 89.00 83 PRO A O 1
ATOM 669 N N . ILE A 1 84 ? -14.692 2.717 -0.689 1.00 94.00 84 ILE A N 1
ATOM 670 C CA . ILE A 1 84 ? -13.925 1.696 0.027 1.00 94.00 84 ILE A CA 1
ATOM 671 C C . ILE A 1 84 ? -14.314 1.736 1.496 1.00 94.00 84 ILE A C 1
ATOM 673 O O . ILE A 1 84 ? -14.137 2.752 2.173 1.00 94.00 84 ILE A O 1
ATOM 677 N N . THR A 1 85 ? -14.804 0.609 1.999 1.00 95.00 85 THR A N 1
ATOM 678 C CA . THR A 1 85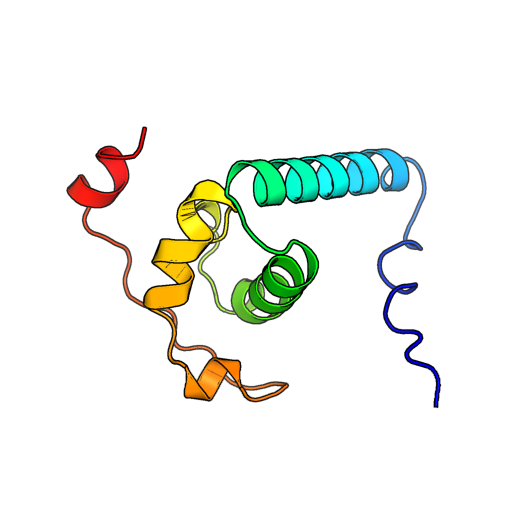 ? -15.074 0.419 3.417 1.00 95.00 85 THR A CA 1
ATOM 679 C C . THR A 1 85 ? -13.757 0.153 4.141 1.00 95.00 85 THR A C 1
ATOM 681 O O . THR A 1 85 ? -13.169 -0.925 4.044 1.00 95.00 85 THR A O 1
ATOM 684 N N . VAL A 1 86 ? -13.276 1.147 4.890 1.00 94.75 86 VAL A N 1
ATOM 685 C CA . VAL A 1 86 ? -12.051 1.007 5.684 1.00 94.75 86 VAL A CA 1
ATOM 686 C C . VAL A 1 86 ? -12.353 0.226 6.968 1.00 94.75 86 VAL A C 1
ATOM 688 O O . VAL A 1 86 ? -13.154 0.689 7.785 1.00 94.75 86 VAL A O 1
ATOM 691 N N . PRO A 1 87 ? -11.703 -0.928 7.211 1.00 93.06 87 PRO A N 1
ATOM 692 C CA . PRO A 1 87 ? -11.914 -1.692 8.432 1.00 93.06 87 PRO A CA 1
ATOM 693 C C . PRO A 1 87 ? -11.414 -0.911 9.661 1.00 93.06 87 PRO A C 1
ATOM 695 O O . PRO A 1 87 ? -10.481 -0.100 9.547 1.00 93.06 87 PRO A O 1
ATOM 698 N N . PRO A 1 88 ? -11.971 -1.158 10.862 1.00 92.31 88 PRO A N 1
ATOM 699 C CA . PRO A 1 88 ? -11.498 -0.521 12.090 1.00 92.31 88 PRO A CA 1
ATOM 700 C C . PRO A 1 88 ? -10.006 -0.822 12.337 1.00 92.31 88 PRO A C 1
ATOM 702 O O . PRO A 1 88 ? -9.487 -1.831 11.843 1.00 92.31 88 PRO A O 1
ATOM 705 N N . PRO A 1 89 ? -9.277 0.040 13.066 1.00 89.56 89 PRO A N 1
ATOM 706 C CA . PRO A 1 89 ? -7.880 -0.218 13.399 1.00 89.56 89 PRO A CA 1
ATOM 707 C C . PRO A 1 89 ? -7.746 -1.530 14.176 1.00 89.56 89 PRO A C 1
ATOM 709 O O . PRO A 1 89 ? -8.644 -1.919 14.922 1.00 89.56 89 PRO A O 1
ATOM 712 N N . LEU A 1 90 ? -6.628 -2.225 13.975 1.00 84.50 90 LEU A N 1
ATOM 713 C CA . LEU A 1 90 ? -6.337 -3.429 14.751 1.00 84.50 90 LEU A CA 1
ATOM 714 C C . LEU A 1 90 ? -6.087 -3.077 16.224 1.00 84.50 90 LEU A C 1
ATOM 716 O O . LEU A 1 90 ? -5.606 -1.975 16.506 1.00 84.50 90 LEU A O 1
ATOM 720 N N . PRO A 1 91 ? -6.371 -3.997 17.160 1.00 82.19 91 PRO A N 1
ATOM 721 C CA . PRO A 1 91 ? -6.014 -3.818 18.560 1.00 82.19 91 PRO A CA 1
ATOM 722 C C . PRO A 1 91 ? -4.512 -3.544 18.729 1.00 82.19 91 PRO A C 1
ATOM 724 O O . PRO A 1 91 ? -3.678 -4.088 18.001 1.00 82.19 91 PRO A O 1
ATOM 727 N N . ALA A 1 92 ? -4.150 -2.735 19.729 1.00 74.38 92 ALA A N 1
ATOM 728 C CA . ALA A 1 92 ? -2.765 -2.308 19.972 1.00 74.38 92 ALA A CA 1
ATOM 729 C C . ALA A 1 92 ? -1.776 -3.462 20.237 1.00 74.38 92 ALA A C 1
ATOM 731 O O . ALA A 1 92 ? -0.562 -3.275 20.133 1.00 74.38 92 ALA A O 1
ATOM 732 N N . GLU A 1 93 ? -2.287 -4.635 20.604 1.00 72.81 93 GLU A N 1
ATOM 733 C CA . GLU A 1 93 ? -1.531 -5.871 20.810 1.00 72.81 93 GLU A CA 1
ATOM 734 C C . GLU A 1 93 ? -1.079 -6.491 19.476 1.00 72.81 93 GLU A C 1
ATOM 736 O O . GLU A 1 93 ? 0.111 -6.730 19.265 1.00 72.81 93 GLU A O 1
ATOM 741 N N . GLU A 1 94 ? -1.994 -6.623 18.513 1.00 68.38 94 GLU A N 1
ATOM 742 C CA . GLU A 1 94 ? -1.719 -7.157 17.169 1.00 68.38 94 GLU A CA 1
ATOM 743 C C . GLU A 1 94 ? -0.894 -6.200 16.295 1.00 68.38 94 GLU A C 1
ATOM 745 O O . GLU A 1 94 ? -0.298 -6.598 15.289 1.00 68.38 94 GLU A O 1
ATOM 750 N N . GLN A 1 95 ? -0.856 -4.919 16.663 1.00 65.25 95 GLN A N 1
ATOM 751 C CA . GLN A 1 95 ? 0.010 -3.921 16.038 1.00 65.25 95 GLN A CA 1
ATOM 752 C C . GLN A 1 95 ? 1.469 -4.051 16.512 1.00 65.25 95 GLN A C 1
ATOM 754 O O . GLN A 1 95 ? 2.382 -3.820 15.722 1.00 65.25 95 GLN A O 1
ATOM 759 N N . ARG A 1 96 ? 1.699 -4.462 17.771 1.00 60.91 96 ARG A N 1
ATOM 760 C CA . ARG A 1 96 ? 3.036 -4.578 18.387 1.00 60.91 96 ARG A CA 1
ATOM 761 C C . ARG A 1 96 ? 3.737 -5.905 18.124 1.00 60.91 96 ARG A C 1
ATOM 763 O O . ARG A 1 96 ? 4.957 -5.910 18.010 1.00 60.91 96 ARG A O 1
ATOM 770 N N . ALA A 1 97 ? 2.992 -6.997 17.942 1.00 5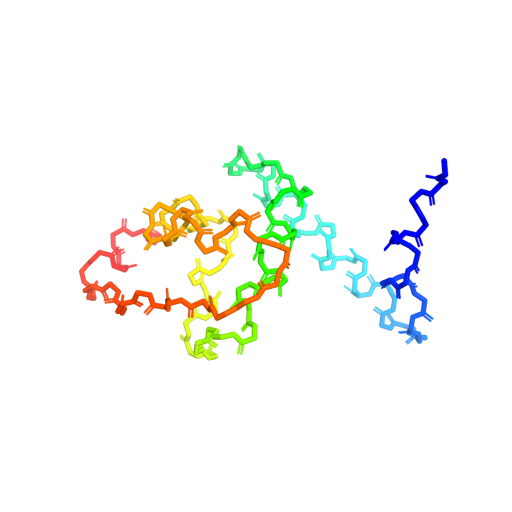6.28 97 ALA A N 1
ATOM 771 C CA . ALA A 1 97 ? 3.539 -8.333 17.655 1.00 56.28 97 ALA A CA 1
ATOM 772 C C .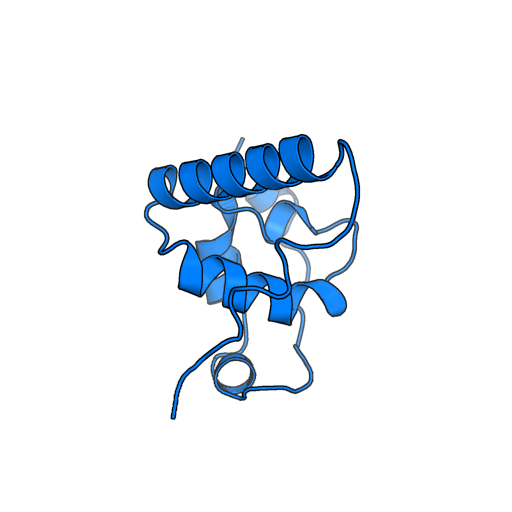 ALA A 1 97 ? 4.314 -8.444 16.320 1.00 56.28 97 ALA A C 1
ATOM 774 O O . ALA A 1 97 ? 4.771 -9.519 15.949 1.00 56.28 97 ALA A O 1
ATOM 775 N N . THR A 1 98 ? 4.451 -7.337 15.588 1.00 55.25 98 THR A N 1
ATOM 776 C CA . THR A 1 98 ? 5.037 -7.280 14.247 1.00 55.25 98 THR A CA 1
ATOM 777 C C . THR A 1 98 ? 6.215 -6.299 14.162 1.00 55.25 98 THR A C 1
ATOM 779 O O . THR A 1 98 ? 6.511 -5.833 13.065 1.00 55.25 98 THR A O 1
ATOM 782 N N . SER A 1 99 ? 6.850 -5.936 15.289 1.00 46.12 99 SER A N 1
ATOM 783 C CA . SER A 1 99 ? 8.101 -5.151 15.296 1.00 46.12 99 SER A CA 1
ATOM 784 C C . SER A 1 99 ? 9.299 -6.057 15.072 1.00 46.12 99 SER A C 1
ATOM 786 O O . SER A 1 99 ? 9.545 -6.917 15.941 1.00 46.12 99 SER A O 1
#

Mean predicted aligned error: 8.93 Å